Protein AF-A0A1B2G2P0-F1 (afdb_monomer_lite)

Foldseek 3Di:
DVVVVVVLVVQLVVCVLLLHRLAQDPPPRDDCVDPVSVVVNVVNLVVLVVQLVQLVCCQVPNDDDPVQNVQSVVSNVVSVVVSVVSVVCSVCSVVSNVVSVCCVPVVVVVDDPVVVVVVVVVVVVVVVVVVVVVVVVLVVLQVVLVVCVVVPAHRASHRGNPPHRPDPDPVRNVVRVVD

Structure (mmCIF, N/CA/C/O backbone):
data_AF-A0A1B2G2P0-F1
#
_entry.id   AF-A0A1B2G2P0-F1
#
loop_
_atom_site.group_PDB
_atom_site.id
_atom_site.type_symbol
_atom_site.label_atom_id
_atom_site.label_alt_id
_atom_site.label_comp_id
_atom_site.label_asym_id
_atom_site.label_entity_id
_atom_site.label_seq_id
_atom_site.pdbx_PDB_ins_code
_atom_site.Cartn_x
_atom_site.Cartn_y
_atom_site.Cartn_z
_atom_site.occupancy
_atom_site.B_iso_or_equiv
_atom_site.auth_seq_id
_atom_site.auth_comp_id
_atom_site.auth_asym_id
_atom_site.auth_atom_id
_atom_site.pdbx_PDB_model_num
ATOM 1 N N . MET A 1 1 ? -21.246 -4.312 22.030 1.00 57.69 1 MET A N 1
ATOM 2 C CA . MET A 1 1 ? -20.381 -5.517 21.779 1.00 57.69 1 MET A CA 1
ATOM 3 C C . MET A 1 1 ? -20.030 -5.865 20.312 1.00 57.69 1 MET A C 1
ATOM 5 O O . MET A 1 1 ? -18.879 -6.225 20.085 1.00 57.69 1 MET A O 1
ATOM 9 N N . LYS A 1 2 ? -20.921 -5.798 19.297 1.00 64.00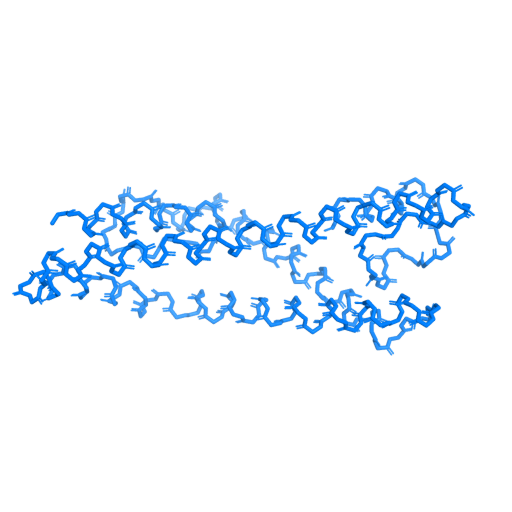 2 LYS A N 1
ATOM 10 C CA . LYS A 1 2 ? -20.535 -6.124 17.892 1.00 64.00 2 LYS A CA 1
ATOM 11 C C . LYS A 1 2 ? -19.463 -5.175 17.319 1.00 64.00 2 LYS A C 1
ATOM 13 O O . LYS A 1 2 ? -18.533 -5.638 16.667 1.00 64.00 2 LYS A O 1
ATOM 18 N N . ASN A 1 3 ? -19.547 -3.877 17.619 1.00 68.50 3 ASN A N 1
ATOM 19 C CA . ASN A 1 3 ? -18.609 -2.870 17.102 1.00 68.50 3 ASN A CA 1
ATOM 20 C C . ASN A 1 3 ? -17.206 -2.980 17.705 1.00 68.50 3 ASN A C 1
ATOM 22 O O . ASN A 1 3 ? -16.226 -2.842 16.980 1.00 68.50 3 ASN A O 1
ATOM 26 N N . TYR A 1 4 ? -17.104 -3.342 18.988 1.00 77.69 4 TYR A N 1
ATOM 27 C CA . TYR A 1 4 ? -15.831 -3.691 19.624 1.00 77.69 4 TYR A CA 1
ATOM 28 C C . TYR A 1 4 ? -15.105 -4.792 18.837 1.00 77.69 4 TYR A C 1
ATOM 30 O O . TYR A 1 4 ? -13.961 -4.612 18.430 1.00 77.69 4 TYR A O 1
ATOM 38 N N . ALA A 1 5 ? -15.792 -5.907 18.554 1.00 79.69 5 ALA A N 1
ATOM 39 C CA . ALA A 1 5 ? -15.198 -7.032 17.833 1.00 79.69 5 ALA A CA 1
ATOM 40 C C . ALA A 1 5 ? -14.785 -6.651 16.402 1.00 79.69 5 ALA A C 1
ATOM 42 O O . ALA A 1 5 ? -13.720 -7.050 15.937 1.00 79.69 5 ALA A O 1
ATOM 43 N N . ILE A 1 6 ? -15.600 -5.840 15.720 1.00 79.75 6 ILE A N 1
ATOM 44 C CA . ILE A 1 6 ? -15.315 -5.361 14.363 1.00 79.75 6 ILE A CA 1
ATOM 45 C C . ILE A 1 6 ? -14.078 -4.451 14.350 1.00 79.75 6 ILE A C 1
ATOM 47 O O . ILE A 1 6 ? -13.152 -4.689 13.575 1.00 79.75 6 ILE A O 1
ATOM 51 N N . LEU A 1 7 ? -14.035 -3.429 15.208 1.00 80.81 7 LEU A N 1
ATOM 52 C CA . LEU A 1 7 ? -12.924 -2.473 15.262 1.00 80.81 7 LEU A CA 1
ATOM 53 C C . LEU A 1 7 ? -11.620 -3.137 15.714 1.00 80.81 7 LEU A C 1
ATOM 55 O O . LEU A 1 7 ? -10.550 -2.814 15.187 1.00 80.81 7 LEU A O 1
ATOM 59 N N . LYS A 1 8 ? -11.708 -4.100 16.637 1.00 84.69 8 LYS A N 1
ATOM 60 C CA . LYS A 1 8 ? -10.571 -4.920 17.054 1.00 84.69 8 LYS A CA 1
ATOM 61 C C . LYS A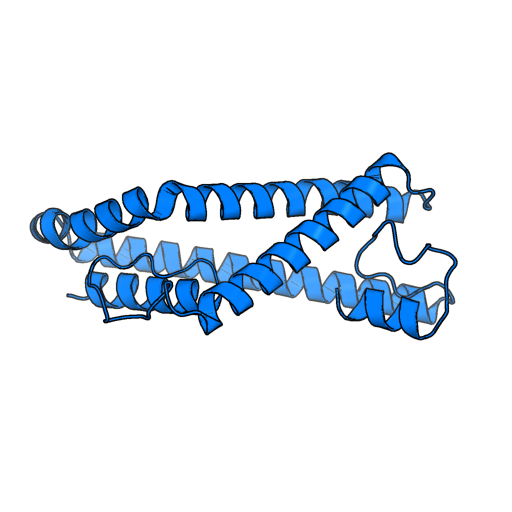 1 8 ? -10.039 -5.754 15.889 1.00 84.69 8 LYS A C 1
ATOM 63 O O . LYS A 1 8 ? -8.861 -5.640 15.568 1.00 84.69 8 LYS A O 1
ATOM 68 N N . ALA A 1 9 ? -10.904 -6.485 15.183 1.00 85.00 9 ALA A N 1
ATOM 69 C CA . ALA A 1 9 ? -10.505 -7.284 14.024 1.00 85.00 9 ALA A CA 1
ATOM 70 C C . ALA A 1 9 ? -9.883 -6.431 12.901 1.00 85.00 9 ALA A C 1
ATOM 72 O O . ALA A 1 9 ? -8.927 -6.851 12.249 1.00 85.00 9 ALA A O 1
ATOM 73 N N . PHE A 1 10 ? -10.387 -5.214 12.666 1.00 83.69 10 PHE A N 1
ATOM 74 C CA . PHE A 1 10 ? -9.754 -4.283 11.727 1.00 83.69 10 PHE A CA 1
ATOM 75 C C . PHE A 1 10 ? -8.384 -3.811 12.213 1.00 83.69 10 PHE A C 1
ATOM 77 O O . PHE A 1 10 ? -7.434 -3.802 11.434 1.00 83.69 10 PHE A O 1
ATOM 84 N N . SER A 1 11 ? -8.258 -3.463 13.493 1.00 84.00 11 SER A N 1
ATOM 85 C CA . SER A 1 11 ? -6.988 -3.032 14.084 1.00 84.00 11 SER A CA 1
ATOM 86 C C . SER A 1 11 ? -5.934 -4.149 14.064 1.00 84.00 11 SER A C 1
ATOM 88 O O . SER A 1 11 ? -4.759 -3.868 13.840 1.00 84.00 11 SER A O 1
ATOM 90 N N . GLU A 1 12 ? -6.348 -5.411 14.220 1.00 86.56 12 GLU A N 1
ATOM 91 C CA . GLU A 1 12 ? -5.488 -6.594 14.081 1.00 86.56 12 GLU A CA 1
ATOM 92 C C . GLU A 1 12 ? -4.982 -6.739 12.644 1.00 86.56 12 GLU A C 1
ATOM 94 O O . GLU A 1 12 ? -3.780 -6.861 12.414 1.00 86.56 12 GLU A O 1
ATOM 99 N N . LYS A 1 13 ? -5.878 -6.635 11.656 1.00 85.31 13 LYS A N 1
ATOM 100 C CA . LYS A 1 13 ? -5.494 -6.680 10.237 1.00 85.31 13 LYS A CA 1
ATOM 101 C C . LYS A 1 13 ? -4.542 -5.544 9.863 1.00 85.31 13 LYS A C 1
ATOM 103 O O . LYS A 1 13 ? -3.547 -5.786 9.189 1.00 85.31 13 LYS A O 1
ATOM 108 N N . ILE A 1 14 ? -4.806 -4.322 10.328 1.00 84.19 14 ILE A N 1
ATOM 109 C CA . ILE A 1 14 ? -3.940 -3.160 10.073 1.00 84.19 14 ILE A CA 1
ATOM 110 C C . ILE A 1 14 ? -2.557 -3.350 10.718 1.00 84.19 14 ILE A C 1
ATOM 112 O O . ILE A 1 14 ? -1.546 -2.970 10.124 1.00 84.19 14 ILE A O 1
ATOM 116 N N . PHE A 1 15 ? -2.491 -3.968 11.902 1.00 85.25 15 PHE A N 1
ATOM 117 C CA . PHE A 1 15 ? -1.222 -4.285 12.555 1.00 85.25 15 PHE A CA 1
ATOM 118 C C . PHE A 1 15 ? -0.366 -5.239 11.706 1.00 85.25 15 PHE A C 1
ATOM 120 O O . PHE A 1 15 ? 0.834 -5.004 11.564 1.00 85.25 15 PHE A O 1
ATOM 127 N N . LEU A 1 16 ? -0.959 -6.253 11.067 1.00 82.50 16 LEU A N 1
ATOM 128 C CA . LEU A 1 16 ? -0.226 -7.179 10.188 1.00 82.50 16 LEU A CA 1
ATOM 129 C C . LEU A 1 16 ? 0.365 -6.488 8.947 1.00 82.50 16 LEU A C 1
ATOM 131 O O . LEU A 1 16 ? 1.460 -6.832 8.508 1.00 82.50 16 LEU A O 1
ATOM 135 N N . VAL A 1 17 ? -0.306 -5.456 8.433 1.00 79.38 17 VAL A N 1
ATOM 136 C CA . VAL A 1 17 ? 0.158 -4.661 7.278 1.00 79.38 17 VAL A CA 1
ATOM 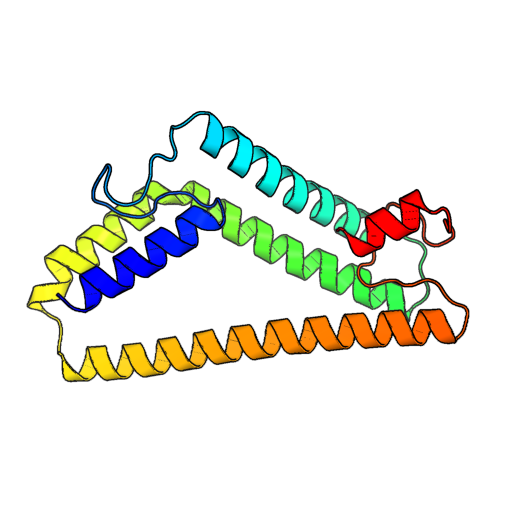137 C C . VAL A 1 17 ? 1.324 -3.716 7.642 1.00 79.38 17 VAL A C 1
ATOM 139 O O . VAL A 1 17 ? 1.888 -3.058 6.778 1.00 79.38 17 VAL A O 1
ATOM 142 N N . GLY A 1 18 ? 1.747 -3.659 8.912 1.00 78.62 18 GLY A N 1
ATOM 143 C CA . GLY A 1 18 ? 2.934 -2.904 9.345 1.00 78.62 18 GLY A CA 1
ATOM 144 C C . GLY A 1 18 ? 2.658 -1.469 9.813 1.00 78.62 18 GLY A C 1
ATOM 145 O O . GLY A 1 18 ? 3.545 -0.809 10.354 1.00 78.62 18 GLY A O 1
ATOM 146 N N . SER A 1 19 ? 1.419 -0.986 9.698 1.00 79.62 19 SER A N 1
ATOM 147 C CA . SER A 1 19 ? 1.023 0.371 10.120 1.00 79.62 19 SER A CA 1
ATOM 148 C C . SER A 1 19 ? 1.000 0.556 11.650 1.00 79.62 19 SER A C 1
ATOM 150 O O . SER A 1 19 ? 1.001 1.678 12.165 1.00 79.62 19 SER A O 1
ATOM 152 N N . GLY A 1 20 ? 1.044 -0.543 12.401 1.00 81.44 20 GLY A N 1
ATOM 153 C CA . GLY A 1 20 ? 1.077 -0.586 13.857 1.00 81.44 20 GLY A CA 1
ATOM 154 C C . GLY A 1 20 ? -0.289 -0.776 14.511 1.00 81.44 20 GLY A C 1
ATOM 155 O O . GLY A 1 20 ? -1.322 -0.870 13.862 1.00 81.44 20 GLY A O 1
ATOM 156 N N . ASN A 1 21 ? -0.284 -0.835 15.836 1.00 85.38 21 ASN A N 1
ATOM 157 C CA . ASN A 1 21 ? -1.435 -1.087 16.680 1.00 85.38 21 ASN A CA 1
ATOM 158 C C . ASN A 1 21 ? -2.192 0.223 16.937 1.00 85.38 21 ASN A C 1
ATOM 160 O O . ASN A 1 21 ? -1.760 1.069 17.727 1.00 85.38 21 ASN A O 1
ATOM 164 N N . PHE A 1 22 ? -3.337 0.381 16.279 1.00 83.44 22 PHE A N 1
ATOM 165 C CA . PHE A 1 22 ? -4.257 1.514 16.448 1.00 83.44 22 PHE A CA 1
ATOM 166 C C . PHE A 1 22 ? -5.343 1.260 17.499 1.00 83.44 22 PHE A C 1
ATOM 168 O O . PHE A 1 22 ? -6.238 2.086 17.678 1.00 83.44 22 PHE A O 1
ATOM 175 N N . TRP A 1 23 ? -5.264 0.138 18.208 1.00 86.88 23 TRP A N 1
ATOM 176 C CA . TRP A 1 23 ? -6.190 -0.187 19.275 1.00 86.88 23 TRP A CA 1
ATOM 177 C C . TRP A 1 23 ? -5.806 0.484 20.584 1.00 86.88 23 TRP A C 1
ATOM 179 O O . TRP A 1 23 ? -4.629 0.742 20.855 1.00 86.88 23 TRP A O 1
ATOM 189 N N . TYR A 1 24 ? -6.828 0.807 21.373 1.00 78.56 24 TYR A N 1
ATOM 190 C CA . TYR A 1 24 ? -6.665 1.563 22.607 1.00 78.56 24 TYR A CA 1
ATOM 191 C C . TYR A 1 24 ? -6.236 0.682 23.789 1.00 78.56 24 TYR A C 1
ATOM 193 O O . TYR A 1 24 ? -5.588 1.189 24.700 1.00 78.56 24 TYR A O 1
ATOM 201 N N . GLU A 1 25 ? -6.565 -0.616 23.789 1.00 81.69 25 GLU A N 1
ATOM 202 C CA . GLU A 1 25 ? -6.156 -1.541 24.857 1.00 81.69 25 GLU A CA 1
ATOM 203 C C . GLU A 1 25 ? -4.738 -2.037 24.597 1.00 81.69 25 GLU A C 1
ATOM 205 O O . GLU A 1 25 ? -4.463 -2.718 23.603 1.00 81.69 25 GLU A O 1
ATOM 210 N N . GLU A 1 26 ? -3.825 -1.711 25.502 1.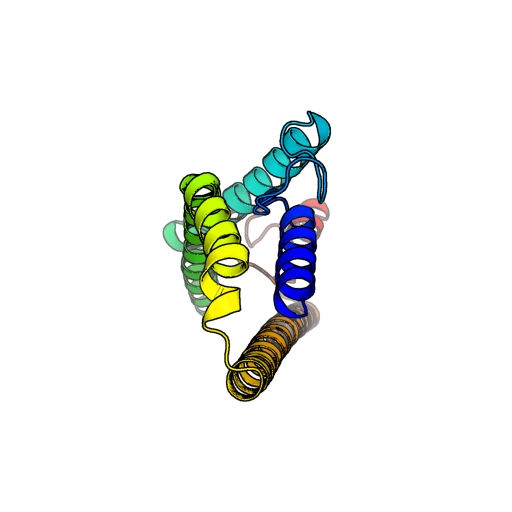00 77.88 26 GLU A N 1
ATOM 211 C CA . GLU A 1 26 ? -2.443 -2.161 25.401 1.00 77.88 26 GLU A CA 1
ATOM 212 C C . GLU A 1 26 ? -2.345 -3.688 25.557 1.00 77.88 26 GLU A C 1
ATOM 214 O O . GLU A 1 26 ? -3.083 -4.305 26.320 1.00 77.88 26 GLU A O 1
ATOM 219 N N . GLY A 1 27 ? -1.450 -4.317 24.790 1.00 74.75 27 GLY A N 1
ATOM 220 C CA . GLY A 1 27 ? -1.175 -5.757 24.883 1.00 74.75 27 GLY A CA 1
ATOM 221 C C . GLY A 1 27 ? -2.198 -6.701 24.234 1.00 74.75 27 GLY A C 1
ATOM 222 O O . GLY A 1 27 ? -1.936 -7.896 24.179 1.00 74.75 27 GLY A O 1
ATOM 223 N N . THR A 1 28 ? -3.319 -6.207 23.700 1.00 78.88 28 THR A N 1
ATOM 224 C CA . THR A 1 28 ? -4.383 -7.073 23.141 1.00 78.88 28 THR A CA 1
ATOM 225 C C . THR A 1 28 ? -4.183 -7.489 21.683 1.00 78.88 28 THR A C 1
ATOM 227 O O . THR A 1 28 ? -4.560 -8.598 21.325 1.00 78.88 28 THR A O 1
ATOM 230 N N . ILE A 1 29 ? -3.619 -6.618 20.840 1.00 80.62 29 ILE A N 1
ATOM 231 C CA . ILE A 1 29 ? -3.388 -6.900 19.408 1.00 80.62 29 ILE A CA 1
ATOM 232 C C . ILE A 1 29 ? -1.934 -7.273 19.138 1.00 80.62 29 ILE A C 1
ATOM 234 O O . ILE A 1 29 ? -1.639 -8.241 18.448 1.00 80.62 29 ILE A O 1
ATOM 238 N N . GLY A 1 30 ? -1.006 -6.477 19.662 1.00 76.62 30 GLY A N 1
ATOM 239 C CA . GLY A 1 30 ? 0.409 -6.634 19.372 1.00 76.62 30 GLY A CA 1
ATOM 240 C C . GLY A 1 30 ? 1.237 -5.474 19.901 1.00 76.62 30 GLY A C 1
ATOM 241 O O . GLY A 1 30 ? 0.718 -4.394 20.215 1.00 76.62 30 GLY A O 1
ATOM 242 N N . ASN A 1 31 ? 2.542 -5.718 20.020 1.00 79.19 31 ASN A N 1
ATOM 243 C CA . ASN A 1 31 ? 3.501 -4.750 20.532 1.00 79.19 31 ASN A CA 1
ATOM 244 C C . ASN A 1 31 ? 4.306 -4.108 19.393 1.00 79.19 31 ASN A C 1
ATOM 246 O O . ASN A 1 31 ? 5.327 -4.642 18.949 1.00 79.19 31 ASN A O 1
ATOM 250 N N . ASP A 1 32 ? 3.889 -2.910 18.988 1.00 77.69 32 ASP A N 1
ATOM 251 C CA . ASP A 1 32 ? 4.595 -2.103 17.982 1.00 77.69 32 ASP A CA 1
ATOM 252 C C . ASP A 1 32 ? 5.999 -1.680 18.400 1.00 77.69 32 ASP A C 1
ATOM 254 O O . ASP A 1 32 ? 6.827 -1.324 17.562 1.00 77.69 32 ASP A O 1
ATOM 258 N N . ASN A 1 33 ? 6.252 -1.643 19.709 1.00 79.31 33 ASN A N 1
ATOM 259 C CA . ASN A 1 33 ? 7.543 -1.248 20.247 1.00 79.31 33 ASN A CA 1
ATOM 260 C C . ASN A 1 33 ? 8.562 -2.387 20.205 1.00 79.31 33 ASN A C 1
ATOM 262 O O . ASN A 1 33 ? 9.745 -2.132 20.449 1.00 79.31 33 ASN A O 1
ATOM 266 N N . SER A 1 34 ? 8.139 -3.610 19.867 1.00 86.25 34 SER A N 1
ATOM 267 C CA . SER A 1 34 ? 9.051 -4.735 19.688 1.00 86.25 34 SER A CA 1
ATOM 268 C C . SER A 1 34 ? 10.071 -4.444 18.580 1.00 86.25 34 SER A C 1
ATOM 270 O O . SER A 1 34 ? 9.762 -3.841 17.550 1.00 86.25 34 SER A O 1
ATOM 272 N N . ARG A 1 35 ? 11.324 -4.867 18.795 1.00 84.31 35 ARG A N 1
ATOM 273 C CA . ARG A 1 35 ? 12.409 -4.647 17.823 1.00 84.31 35 ARG A CA 1
ATOM 274 C C . ARG A 1 35 ? 12.097 -5.293 16.472 1.00 84.31 35 ARG A C 1
ATOM 276 O O . ARG A 1 35 ? 12.301 -4.652 15.449 1.00 84.31 35 ARG A O 1
ATOM 283 N N . LEU A 1 36 ? 11.542 -6.507 16.481 1.00 86.12 36 LEU A N 1
ATOM 284 C CA . LEU A 1 36 ? 11.149 -7.230 15.268 1.00 86.12 36 LEU A CA 1
ATOM 285 C C . LEU A 1 36 ? 10.117 -6.449 14.450 1.00 86.12 36 LEU A C 1
ATOM 287 O O . LEU A 1 36 ? 10.295 -6.278 13.249 1.00 86.12 36 LEU A O 1
ATOM 291 N N . TYR A 1 37 ? 9.087 -5.903 15.101 1.00 85.88 37 TYR A N 1
ATOM 292 C CA . TYR A 1 37 ? 8.062 -5.131 14.406 1.00 85.88 37 TYR A CA 1
ATOM 293 C C . TYR A 1 37 ? 8.598 -3.806 13.855 1.00 85.88 37 TYR A C 1
ATOM 295 O O . TYR A 1 37 ? 8.230 -3.398 12.757 1.00 85.88 37 TYR A O 1
ATOM 303 N N . LYS A 1 38 ? 9.512 -3.143 14.577 1.00 86.25 38 LYS A N 1
ATOM 304 C CA . LYS A 1 38 ? 10.180 -1.930 14.080 1.00 86.25 38 LYS A CA 1
ATOM 305 C C . LYS A 1 38 ? 11.020 -2.204 12.837 1.00 86.25 38 LYS A C 1
ATOM 307 O O . LYS A 1 38 ? 10.970 -1.394 11.916 1.00 86.25 38 LYS A O 1
ATOM 312 N N . VAL A 1 39 ? 11.755 -3.319 12.812 1.00 88.06 39 VAL A N 1
ATOM 313 C CA . VAL A 1 39 ? 12.528 -3.744 11.636 1.00 88.06 39 VAL A CA 1
ATOM 314 C C . VAL A 1 39 ? 11.584 -4.068 10.484 1.00 88.06 39 VAL A C 1
ATOM 316 O O . VAL A 1 39 ? 11.721 -3.462 9.433 1.00 88.06 39 VAL A O 1
ATOM 319 N N . TYR A 1 40 ? 10.573 -4.914 10.703 1.00 87.44 40 TYR A N 1
ATOM 320 C CA . TYR A 1 40 ? 9.565 -5.255 9.692 1.00 87.44 40 TYR A CA 1
ATOM 321 C C . TYR A 1 40 ? 8.920 -4.011 9.070 1.00 87.44 40 TYR A C 1
ATOM 323 O O . TYR A 1 40 ? 8.941 -3.833 7.855 1.00 87.44 40 TYR A O 1
ATOM 331 N N . ARG A 1 41 ? 8.416 -3.103 9.911 1.00 86.75 41 ARG A N 1
ATOM 332 C CA . ARG A 1 41 ? 7.810 -1.843 9.477 1.00 86.75 41 ARG A CA 1
ATOM 333 C C . ARG A 1 41 ? 8.799 -0.950 8.732 1.00 86.75 41 ARG A C 1
ATOM 335 O O . ARG A 1 41 ? 8.430 -0.332 7.740 1.00 86.75 41 ARG A O 1
ATOM 342 N N . GLY A 1 42 ? 10.031 -0.852 9.232 1.00 86.88 42 GLY A N 1
ATOM 343 C CA . GLY A 1 42 ? 11.098 -0.085 8.595 1.00 86.88 42 GLY A CA 1
ATOM 344 C C . GLY A 1 42 ? 11.399 -0.614 7.198 1.00 86.88 42 GLY A C 1
ATOM 345 O O . GLY A 1 42 ? 11.365 0.153 6.247 1.00 86.88 42 GLY A O 1
ATOM 346 N N . THR A 1 43 ? 11.601 -1.924 7.057 1.00 88.06 43 THR A N 1
ATOM 347 C CA . THR A 1 43 ? 11.831 -2.578 5.764 1.00 88.06 43 THR A CA 1
ATOM 348 C C . THR A 1 43 ? 10.660 -2.360 4.811 1.00 88.06 43 THR A C 1
ATOM 350 O O . THR A 1 43 ? 10.875 -1.947 3.677 1.00 88.06 43 THR A O 1
ATOM 353 N N . LEU A 1 44 ? 9.425 -2.567 5.273 1.00 87.56 44 LEU A N 1
ATOM 354 C CA . LEU A 1 44 ? 8.222 -2.424 4.454 1.00 87.56 44 LEU A CA 1
ATOM 355 C C . LEU A 1 44 ? 8.038 -0.984 3.944 1.00 87.56 44 LEU A C 1
ATOM 357 O O . LEU A 1 44 ? 7.817 -0.777 2.755 1.00 87.56 44 LEU A O 1
ATOM 361 N N . PHE A 1 45 ? 8.190 0.025 4.809 1.00 86.69 45 PHE A N 1
ATOM 362 C CA . PHE A 1 45 ? 8.092 1.425 4.381 1.00 86.69 45 PHE A CA 1
ATOM 363 C C . PHE A 1 45 ? 9.276 1.891 3.542 1.00 86.69 45 PHE A C 1
ATOM 365 O O . PHE A 1 45 ? 9.076 2.706 2.644 1.00 86.69 45 PHE A O 1
ATOM 372 N N . SER A 1 46 ? 10.477 1.367 3.781 1.00 88.25 46 SER A N 1
ATOM 373 C CA . SER A 1 46 ? 11.623 1.632 2.912 1.00 88.25 46 SER A CA 1
ATOM 374 C C . SER A 1 46 ? 11.404 1.069 1.510 1.00 88.25 46 SER A C 1
ATOM 376 O O . SER A 1 46 ? 11.709 1.763 0.549 1.00 88.25 46 SER A O 1
ATOM 378 N N . LEU A 1 47 ? 10.838 -0.137 1.376 1.00 87.56 47 LEU A N 1
ATOM 379 C CA . LEU A 1 47 ? 10.506 -0.722 0.072 1.00 87.56 47 LEU A CA 1
ATOM 380 C C . LEU A 1 47 ? 9.468 0.124 -0.673 1.00 87.56 47 LEU A C 1
ATOM 382 O O . LEU A 1 47 ? 9.722 0.526 -1.806 1.00 87.56 47 LEU A O 1
ATOM 386 N N . TYR A 1 48 ? 8.355 0.478 -0.019 1.00 86.06 48 TYR A N 1
ATOM 387 C CA . TYR A 1 48 ? 7.337 1.342 -0.629 1.00 86.06 48 TYR A CA 1
ATOM 388 C C . TYR A 1 48 ? 7.884 2.721 -1.012 1.00 86.06 48 TYR A C 1
ATOM 390 O O . TYR A 1 48 ? 7.608 3.220 -2.102 1.00 86.06 48 TYR A O 1
ATOM 398 N N . GLY A 1 49 ? 8.672 3.339 -0.129 1.00 87.94 49 GLY A N 1
ATOM 399 C CA . GLY A 1 49 ? 9.284 4.639 -0.390 1.00 87.94 49 GLY A CA 1
ATOM 400 C C . GLY A 1 49 ? 10.279 4.583 -1.546 1.00 87.94 49 GLY A C 1
ATOM 401 O O . GLY A 1 49 ? 10.240 5.439 -2.423 1.00 87.94 49 GLY A O 1
ATOM 402 N N . PHE A 1 50 ? 11.130 3.557 -1.581 1.00 89.50 50 PHE A N 1
ATOM 403 C CA . PHE A 1 50 ? 12.105 3.364 -2.651 1.00 89.50 50 PHE A CA 1
ATOM 404 C C . PHE A 1 50 ? 11.428 3.139 -4.006 1.00 89.50 50 PHE A C 1
ATOM 406 O O . PHE A 1 50 ? 11.778 3.816 -4.968 1.00 89.50 50 PHE A O 1
ATOM 413 N N . MET A 1 51 ? 10.414 2.269 -4.067 1.00 87.94 51 MET A N 1
ATOM 414 C CA . MET A 1 51 ? 9.609 2.052 -5.274 1.00 87.94 51 MET A CA 1
ATOM 415 C C . MET A 1 51 ? 8.985 3.364 -5.765 1.00 87.94 51 MET A C 1
ATOM 417 O O . MET A 1 51 ? 9.175 3.743 -6.915 1.00 87.94 51 MET A O 1
ATOM 421 N N . THR A 1 52 ? 8.334 4.111 -4.870 1.00 89.25 52 THR A N 1
ATOM 422 C CA . THR A 1 52 ? 7.682 5.384 -5.220 1.00 89.25 52 THR A CA 1
ATOM 423 C C . THR A 1 52 ? 8.692 6.411 -5.744 1.00 89.25 52 THR A C 1
ATOM 425 O O . THR A 1 52 ? 8.411 7.132 -6.697 1.00 89.25 52 THR A O 1
ATOM 428 N N . ILE A 1 53 ? 9.895 6.479 -5.160 1.00 91.00 53 ILE A N 1
ATOM 429 C CA . ILE A 1 53 ? 10.966 7.356 -5.657 1.00 91.00 53 ILE A CA 1
ATOM 430 C C . ILE A 1 53 ? 11.374 6.950 -7.075 1.00 91.00 53 ILE A C 1
ATOM 432 O O . ILE A 1 53 ? 11.510 7.822 -7.932 1.00 91.00 53 ILE A O 1
ATOM 436 N N . LEU A 1 54 ? 11.539 5.652 -7.343 1.00 89.06 54 LEU A N 1
ATOM 437 C CA . LEU A 1 54 ? 11.882 5.171 -8.681 1.00 89.06 54 LEU A CA 1
ATOM 438 C C . LEU A 1 54 ? 10.793 5.478 -9.713 1.00 89.06 54 LEU A C 1
ATOM 440 O O . LEU A 1 54 ? 11.124 5.767 -10.860 1.00 89.06 54 LEU A O 1
ATOM 444 N N . GLU A 1 55 ? 9.521 5.444 -9.329 1.00 88.69 55 GLU A N 1
ATOM 445 C CA . GLU A 1 55 ? 8.405 5.821 -10.204 1.00 88.69 55 GLU A CA 1
ATOM 446 C C . GLU A 1 55 ? 8.369 7.325 -10.475 1.00 88.69 55 GLU A C 1
ATOM 448 O O . GLU A 1 55 ? 8.200 7.744 -11.616 1.00 88.69 55 GLU A O 1
ATOM 453 N N . ILE A 1 56 ? 8.596 8.156 -9.452 1.00 91.06 56 ILE A N 1
ATOM 454 C CA . ILE A 1 56 ? 8.724 9.609 -9.632 1.00 91.06 56 ILE A CA 1
ATOM 455 C C . ILE A 1 56 ? 9.897 9.917 -10.568 1.00 91.06 56 ILE A C 1
ATOM 457 O O . ILE A 1 56 ? 9.768 10.736 -11.476 1.00 91.06 56 ILE A O 1
ATOM 461 N N . MET A 1 57 ? 11.036 9.247 -10.384 1.00 89.69 57 MET A N 1
ATOM 462 C CA . MET A 1 57 ? 12.185 9.394 -11.275 1.00 89.69 57 MET A CA 1
ATOM 463 C C . MET A 1 57 ? 11.870 8.921 -12.698 1.00 89.69 57 MET A C 1
ATOM 465 O O . MET A 1 57 ? 12.285 9.582 -13.644 1.00 89.69 57 MET A O 1
ATOM 469 N N . ALA A 1 58 ? 11.104 7.840 -12.867 1.00 87.31 58 ALA A N 1
ATOM 470 C CA . ALA A 1 58 ? 10.632 7.393 -14.177 1.00 87.31 58 ALA A CA 1
ATOM 471 C C . ALA A 1 58 ? 9.726 8.439 -14.836 1.00 87.31 58 ALA A C 1
ATOM 473 O O . ALA A 1 58 ? 9.905 8.749 -16.009 1.00 87.31 58 ALA A O 1
ATOM 474 N N . ALA A 1 59 ? 8.798 9.030 -14.088 1.00 88.88 59 ALA A N 1
ATOM 475 C CA . ALA A 1 59 ? 7.897 10.050 -14.611 1.00 88.88 59 ALA A CA 1
ATOM 476 C C . ALA A 1 59 ? 8.625 11.353 -15.004 1.00 88.88 59 ALA A C 1
ATOM 478 O O . ALA A 1 59 ? 8.207 12.028 -15.944 1.00 88.88 59 ALA A O 1
ATOM 479 N N . LEU A 1 60 ? 9.696 11.719 -14.288 1.00 88.75 60 LEU A N 1
ATOM 480 C CA . LEU A 1 60 ? 10.434 12.971 -14.507 1.00 88.75 60 LEU A CA 1
ATOM 481 C C . LEU A 1 60 ? 11.587 12.850 -15.509 1.00 88.75 60 LEU A C 1
ATOM 483 O O . LEU A 1 60 ? 11.821 13.781 -16.277 1.00 88.75 60 LEU A O 1
ATOM 487 N N . PHE A 1 61 ? 12.325 11.740 -15.474 1.00 87.75 61 PHE A N 1
ATOM 488 C CA . PHE A 1 61 ? 13.585 11.561 -16.206 1.00 87.75 61 PHE A CA 1
ATOM 489 C C . PHE A 1 61 ? 13.588 10.348 -17.135 1.00 87.75 61 PHE A C 1
ATOM 491 O O . PHE A 1 61 ? 14.549 10.165 -17.878 1.00 87.75 61 PHE A O 1
ATOM 498 N N . GLY A 1 62 ? 12.565 9.497 -17.071 1.00 81.25 62 GLY A N 1
ATOM 499 C CA . GLY A 1 62 ? 12.495 8.300 -17.890 1.00 81.25 62 GLY A CA 1
ATOM 500 C C . GLY A 1 62 ? 12.197 8.621 -19.350 1.00 81.25 62 GLY A C 1
ATOM 501 O O . GLY A 1 62 ? 11.300 9.411 -19.660 1.00 81.25 62 GLY A O 1
ATOM 502 N N . ASP A 1 63 ? 12.951 7.979 -20.235 1.00 82.38 63 ASP A N 1
ATOM 503 C CA . ASP A 1 63 ? 12.709 8.001 -21.671 1.00 82.38 63 ASP A CA 1
ATOM 504 C C . ASP A 1 63 ? 11.984 6.709 -22.056 1.00 82.38 63 ASP A C 1
ATOM 506 O O . ASP A 1 63 ? 12.582 5.634 -22.114 1.00 82.38 63 ASP A O 1
ATOM 510 N N . PHE A 1 64 ?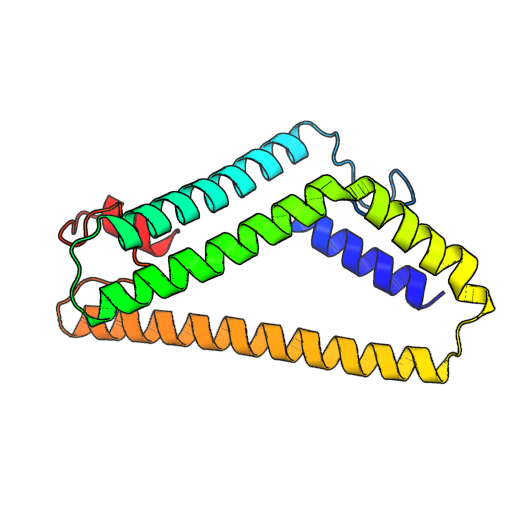 10.664 6.809 -22.209 1.00 81.62 64 PHE A N 1
ATOM 511 C CA . PHE A 1 64 ? 9.778 5.679 -22.477 1.00 81.62 64 PHE A CA 1
ATOM 512 C C . PHE A 1 64 ? 8.882 5.971 -23.686 1.00 81.62 64 PHE A C 1
ATOM 514 O O . PHE A 1 64 ? 8.541 7.137 -23.927 1.00 81.62 64 PHE A O 1
ATOM 521 N N . PRO A 1 65 ? 8.423 4.926 -24.401 1.00 81.94 65 PRO A N 1
ATOM 522 C CA . PRO A 1 65 ? 7.332 5.033 -25.367 1.00 81.94 65 PRO A CA 1
ATOM 523 C C . PRO A 1 65 ? 6.087 5.722 -24.776 1.00 81.94 65 PRO A C 1
ATOM 525 O O . PRO A 1 65 ? 5.861 5.688 -23.565 1.00 81.94 65 PRO A O 1
ATOM 528 N N . GLU A 1 66 ? 5.265 6.365 -25.615 1.00 79.75 66 GLU A N 1
ATOM 529 C CA . GLU A 1 66 ? 4.129 7.178 -25.141 1.00 79.75 66 GLU A CA 1
ATOM 530 C C . GLU A 1 66 ? 3.134 6.414 -24.254 1.00 79.75 66 GLU A C 1
ATOM 532 O O . GLU A 1 66 ? 2.577 7.001 -23.323 1.00 79.75 66 GLU A O 1
ATOM 537 N N . ASP A 1 67 ? 2.900 5.129 -24.524 1.00 76.19 67 ASP A N 1
ATOM 538 C CA . ASP A 1 67 ? 2.031 4.278 -23.711 1.00 76.19 67 ASP A CA 1
ATOM 539 C C . ASP A 1 67 ? 2.598 4.104 -22.295 1.00 76.19 67 ASP A C 1
ATOM 541 O O . ASP A 1 67 ? 1.921 4.406 -21.313 1.00 76.19 67 ASP A O 1
ATOM 545 N N . GLU A 1 68 ? 3.875 3.750 -22.179 1.00 78.62 68 GLU A N 1
ATOM 546 C CA . GLU A 1 68 ? 4.531 3.510 -20.888 1.00 78.62 68 GLU A CA 1
ATOM 547 C C . GLU A 1 68 ? 4.832 4.799 -20.118 1.00 78.62 68 GLU A C 1
ATOM 549 O O . GLU A 1 68 ? 4.832 4.820 -18.886 1.00 78.62 68 GLU A O 1
ATOM 554 N N . LYS A 1 69 ? 5.006 5.918 -20.828 1.00 83.62 69 LYS A N 1
ATOM 555 C CA . LYS A 1 69 ? 5.136 7.241 -20.212 1.00 83.62 69 LYS A CA 1
ATOM 556 C C . LYS A 1 69 ? 3.850 7.678 -19.506 1.00 83.62 69 LYS A C 1
ATOM 558 O O . LYS A 1 69 ? 3.904 8.361 -18.485 1.00 83.62 69 LYS A O 1
ATOM 563 N N . ARG A 1 70 ? 2.678 7.307 -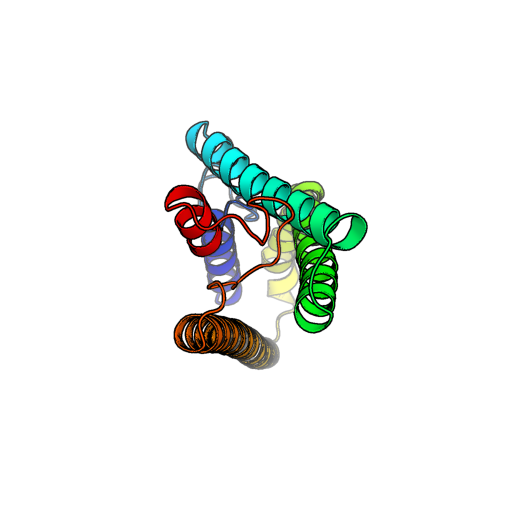20.029 1.00 84.69 70 ARG A N 1
ATOM 564 C CA . ARG A 1 70 ? 1.396 7.592 -19.359 1.00 84.69 70 ARG A CA 1
ATOM 565 C C . ARG A 1 70 ? 1.219 6.738 -18.108 1.00 84.69 70 ARG A C 1
ATOM 567 O O . ARG A 1 70 ? 0.735 7.244 -17.089 1.00 84.69 70 ARG A O 1
ATOM 574 N N . ASP A 1 71 ? 1.642 5.482 -18.173 1.00 83.56 71 ASP A N 1
ATOM 575 C CA . ASP A 1 71 ? 1.606 4.572 -17.032 1.00 83.56 71 ASP A CA 1
ATOM 576 C C . ASP A 1 71 ? 2.559 5.029 -15.920 1.00 83.56 71 ASP A C 1
ATOM 578 O O . ASP A 1 71 ? 2.146 5.094 -14.762 1.00 83.56 71 ASP A O 1
ATOM 582 N N . SER A 1 72 ? 3.780 5.469 -16.252 1.00 86.75 72 SER A N 1
ATOM 583 C CA . SER A 1 72 ? 4.748 5.961 -15.258 1.00 86.75 72 SER A CA 1
ATOM 584 C C . SER A 1 72 ? 4.230 7.162 -14.462 1.00 86.75 72 SER A C 1
ATOM 586 O O . SER A 1 72 ? 4.338 7.187 -13.235 1.00 86.75 72 SER A O 1
ATOM 588 N N . VAL A 1 73 ? 3.587 8.131 -15.125 1.00 88.75 73 VAL A N 1
ATOM 589 C CA . VAL A 1 73 ? 2.966 9.287 -14.457 1.00 88.75 73 VAL A CA 1
ATOM 590 C C . VAL A 1 73 ? 1.805 8.848 -13.562 1.00 88.75 73 VAL A C 1
ATOM 592 O O . VAL A 1 73 ? 1.671 9.330 -12.434 1.00 88.75 73 VAL A O 1
ATOM 595 N N . THR A 1 74 ? 0.971 7.922 -14.041 1.00 88.31 74 THR A N 1
ATOM 596 C CA . THR A 1 74 ? -0.181 7.413 -13.282 1.00 88.31 74 THR A CA 1
ATOM 597 C C . THR A 1 74 ? 0.274 6.694 -12.011 1.00 88.31 74 THR A C 1
ATOM 599 O O . THR A 1 74 ? -0.236 6.987 -10.922 1.00 88.31 74 THR A O 1
ATOM 602 N N . PHE A 1 75 ? 1.271 5.811 -12.118 1.00 86.00 75 PHE A N 1
ATOM 603 C CA . PHE A 1 75 ? 1.841 5.105 -10.973 1.00 86.00 75 PHE A CA 1
ATOM 604 C C . PHE A 1 75 ? 2.499 6.071 -9.991 1.00 86.00 75 PHE A C 1
ATOM 606 O O . PHE A 1 75 ? 2.092 6.101 -8.829 1.00 86.00 75 PHE A O 1
ATOM 613 N N . ALA A 1 76 ? 3.372 6.964 -10.468 1.00 90.19 76 ALA A N 1
ATOM 614 C CA . ALA A 1 76 ? 4.047 7.945 -9.623 1.00 90.19 76 ALA A CA 1
ATOM 615 C C . ALA A 1 76 ? 3.062 8.779 -8.788 1.00 90.19 76 ALA A C 1
ATOM 617 O O . ALA A 1 76 ? 3.246 8.934 -7.579 1.00 90.19 76 ALA A O 1
ATOM 618 N N . VAL A 1 77 ? 1.982 9.288 -9.392 1.00 91.94 77 VAL A N 1
ATOM 619 C CA . VAL A 1 77 ? 0.966 10.067 -8.663 1.00 91.94 77 VAL A CA 1
ATOM 620 C C . VAL A 1 77 ? 0.204 9.188 -7.671 1.00 91.94 77 VAL A C 1
ATOM 622 O O . VAL A 1 77 ? 0.062 9.552 -6.500 1.00 91.94 77 VAL A O 1
ATOM 625 N N . SER A 1 78 ? -0.289 8.031 -8.116 1.00 89.19 78 SER A N 1
ATOM 626 C CA . SER A 1 78 ? -1.120 7.146 -7.295 1.00 89.19 78 SER A CA 1
ATOM 627 C C . SER A 1 78 ? -0.375 6.606 -6.067 1.00 89.19 78 SER A C 1
ATOM 629 O O . SER A 1 78 ? -0.870 6.741 -4.942 1.00 89.19 78 SER A O 1
ATOM 631 N N . HIS A 1 79 ? 0.838 6.079 -6.241 1.00 89.50 79 HIS A N 1
ATOM 632 C CA . HIS A 1 79 ? 1.641 5.527 -5.156 1.00 89.50 79 HIS A CA 1
ATOM 633 C C . HIS A 1 79 ? 2.154 6.619 -4.220 1.00 89.50 79 HIS A C 1
ATOM 635 O O . HIS A 1 79 ? 2.108 6.435 -3.002 1.00 89.50 79 HIS A O 1
ATOM 641 N N . THR A 1 80 ? 2.476 7.813 -4.731 1.00 92.31 80 THR A N 1
ATOM 642 C CA . THR A 1 80 ? 2.771 8.974 -3.874 1.00 92.31 80 THR A CA 1
ATOM 643 C C . THR A 1 80 ? 1.589 9.316 -2.965 1.00 92.31 80 THR A C 1
ATOM 645 O O . THR A 1 80 ? 1.769 9.492 -1.759 1.00 92.31 80 THR A O 1
ATOM 648 N N . ILE A 1 81 ? 0.360 9.364 -3.495 1.00 92.44 81 ILE A N 1
ATOM 649 C CA . ILE A 1 81 ? -0.843 9.629 -2.686 1.00 92.44 81 ILE A CA 1
ATOM 650 C C . ILE A 1 81 ? -1.023 8.555 -1.604 1.00 92.44 81 ILE A C 1
ATOM 652 O O . ILE A 1 81 ? -1.346 8.882 -0.456 1.00 92.44 81 ILE A O 1
ATOM 656 N N . VAL A 1 82 ? -0.820 7.280 -1.949 1.00 89.81 82 VAL A N 1
ATOM 657 C CA . VAL A 1 82 ? -0.930 6.159 -1.004 1.00 89.81 82 VAL A CA 1
ATOM 658 C C . VAL A 1 82 ? 0.124 6.270 0.098 1.00 89.81 82 VAL A C 1
ATOM 660 O O . VAL A 1 82 ? -0.234 6.225 1.277 1.00 89.81 82 VAL A O 1
ATOM 663 N N . VAL A 1 83 ? 1.393 6.497 -0.249 1.00 89.69 83 VAL A N 1
ATOM 664 C CA . VAL A 1 83 ? 2.484 6.667 0.723 1.00 89.69 83 VAL A CA 1
ATOM 665 C C . VAL A 1 83 ? 2.212 7.850 1.650 1.00 89.69 83 VAL A C 1
ATOM 667 O O . VAL A 1 83 ? 2.297 7.703 2.870 1.00 89.69 83 VAL A O 1
ATOM 670 N N . LEU A 1 84 ? 1.792 9.000 1.115 1.00 91.06 84 LEU A N 1
ATOM 671 C CA . LEU A 1 84 ? 1.440 10.172 1.923 1.00 91.06 84 LEU A CA 1
ATOM 672 C C . LEU A 1 84 ? 0.283 9.887 2.891 1.00 91.06 84 LEU A C 1
ATOM 674 O O . LEU A 1 84 ? 0.339 10.283 4.059 1.00 91.06 84 LEU A O 1
ATOM 678 N N . LYS A 1 85 ? -0.754 9.165 2.448 1.00 89.81 85 LYS A N 1
ATOM 679 C CA . LYS A 1 85 ? -1.861 8.741 3.321 1.00 89.81 85 LYS A CA 1
ATOM 680 C C . LYS A 1 85 ? -1.375 7.823 4.437 1.00 89.81 85 LYS A C 1
ATOM 682 O O . LYS A 1 85 ? -1.768 8.018 5.588 1.00 89.81 85 LYS A O 1
ATOM 687 N N . ILE A 1 86 ? -0.513 6.857 4.128 1.00 87.50 86 ILE A N 1
ATOM 688 C CA . ILE A 1 86 ? 0.046 5.950 5.134 1.00 87.50 86 ILE A CA 1
ATOM 689 C C . ILE A 1 86 ? 0.881 6.730 6.157 1.00 87.50 86 ILE A C 1
ATOM 691 O O . ILE A 1 86 ? 0.684 6.562 7.362 1.00 87.50 86 ILE A O 1
ATOM 695 N N . LEU A 1 87 ? 1.747 7.641 5.703 1.00 88.25 87 LEU A N 1
ATOM 696 C CA . LEU A 1 87 ? 2.538 8.508 6.581 1.00 88.25 87 LEU A CA 1
ATOM 697 C C . LEU A 1 87 ? 1.650 9.374 7.480 1.00 88.25 87 LEU A C 1
ATOM 699 O O . LEU A 1 87 ? 1.921 9.496 8.678 1.00 88.25 87 LEU A O 1
ATOM 703 N N . SER A 1 88 ? 0.562 9.924 6.938 1.00 89.50 88 SER A N 1
ATOM 704 C CA . SER A 1 88 ? -0.421 10.692 7.706 1.00 89.50 88 SER A CA 1
ATOM 705 C C . SER A 1 88 ? -1.080 9.845 8.802 1.00 89.50 88 SER A C 1
ATOM 707 O O . SER A 1 88 ? -1.131 10.266 9.960 1.00 89.50 88 SER A O 1
ATOM 709 N N . ILE A 1 89 ? -1.510 8.619 8.483 1.00 88.06 89 ILE A N 1
ATOM 710 C CA . ILE A 1 89 ? -2.116 7.681 9.446 1.00 88.06 89 ILE A CA 1
ATOM 711 C C . ILE A 1 89 ? -1.128 7.317 10.561 1.00 88.06 89 ILE A C 1
ATOM 713 O O . ILE A 1 89 ? -1.474 7.367 11.744 1.00 88.06 89 ILE A O 1
ATOM 717 N N . VAL A 1 90 ? 0.114 6.977 10.205 1.00 86.06 90 VAL A N 1
ATOM 718 C CA . VAL A 1 90 ? 1.150 6.589 11.173 1.00 86.06 90 VAL A CA 1
ATOM 719 C C . VAL A 1 90 ? 1.523 7.764 12.080 1.00 86.06 90 VAL A C 1
ATOM 721 O O . VAL A 1 90 ? 1.660 7.581 13.292 1.00 86.06 90 VAL A O 1
ATOM 724 N N . SER A 1 91 ? 1.623 8.975 11.527 1.00 87.88 91 SER A N 1
ATOM 725 C CA . SER A 1 91 ? 1.938 10.191 12.290 1.00 87.88 91 SER A CA 1
ATOM 726 C C . SER A 1 91 ? 0.820 10.564 13.269 1.00 87.88 91 SER A C 1
ATOM 728 O O . SER A 1 91 ? 1.087 10.969 14.399 1.00 87.88 91 SER A O 1
ATOM 730 N N . ASN A 1 92 ? -0.441 10.339 12.885 1.00 90.56 92 ASN A N 1
ATOM 731 C CA . ASN A 1 92 ? -1.625 10.648 13.695 1.00 90.56 92 ASN A CA 1
ATOM 732 C C . ASN A 1 92 ? -2.131 9.464 14.536 1.00 90.56 92 ASN A C 1
ATOM 734 O O . ASN A 1 92 ? -3.255 9.465 15.041 1.00 90.56 92 ASN A O 1
ATOM 738 N N . LYS A 1 93 ? -1.301 8.445 14.750 1.00 86.56 93 LYS A N 1
ATOM 739 C CA . LYS A 1 93 ? -1.688 7.210 15.439 1.00 86.56 93 LYS A CA 1
ATOM 740 C C . LYS A 1 93 ? -2.298 7.406 16.829 1.00 86.56 93 LYS A C 1
ATOM 742 O O . LYS A 1 93 ? -3.238 6.699 17.191 1.00 86.56 93 LYS A O 1
ATOM 747 N N . LYS A 1 94 ? -1.771 8.347 17.620 1.00 87.62 94 LYS A N 1
ATOM 748 C CA . LYS A 1 94 ? -2.308 8.650 18.960 1.00 87.62 94 LYS A CA 1
ATOM 749 C C . LYS A 1 94 ? -3.751 9.149 18.879 1.00 87.62 94 LYS A C 1
ATOM 751 O O . LYS A 1 94 ? -4.591 8.693 19.646 1.00 87.62 94 LYS A O 1
ATOM 756 N N . LEU A 1 95 ? -4.034 10.028 17.917 1.00 89.75 95 LEU A N 1
ATOM 757 C CA . LEU A 1 95 ? -5.376 10.545 17.672 1.00 89.75 95 LEU A CA 1
ATOM 758 C C . LEU A 1 95 ? -6.330 9.415 17.271 1.00 89.75 95 LEU A C 1
ATOM 760 O O . LEU A 1 95 ? -7.401 9.291 17.853 1.00 89.75 95 LEU A O 1
ATOM 764 N N . LEU A 1 96 ? -5.910 8.536 16.356 1.00 88.44 96 LEU A N 1
ATOM 765 C CA . LEU A 1 96 ? -6.720 7.394 15.917 1.00 88.44 96 LEU A CA 1
ATOM 766 C C . LEU A 1 96 ? -7.049 6.422 17.061 1.00 88.44 96 LEU A C 1
ATOM 768 O O . LEU A 1 96 ? -8.176 5.941 17.152 1.00 88.44 96 LEU A O 1
ATOM 772 N N . ARG A 1 97 ? -6.107 6.181 17.983 1.00 88.62 97 ARG A N 1
ATOM 773 C CA . ARG A 1 97 ? -6.369 5.389 19.199 1.00 88.62 97 ARG A CA 1
ATOM 774 C C . ARG A 1 97 ? -7.440 6.024 20.083 1.00 88.62 97 ARG A C 1
ATOM 776 O O . ARG A 1 97 ? -8.332 5.323 20.552 1.00 88.62 97 ARG A O 1
ATOM 783 N N . ILE A 1 98 ? -7.358 7.338 20.297 1.00 90.38 98 ILE A N 1
ATOM 784 C CA . ILE A 1 98 ? -8.348 8.087 21.087 1.00 90.38 98 ILE A CA 1
ATOM 785 C C . ILE A 1 98 ? -9.715 8.052 20.397 1.00 90.38 98 ILE A C 1
ATOM 787 O O . ILE A 1 98 ? -10.727 7.837 21.055 1.00 90.38 98 ILE A O 1
ATOM 791 N N . MET A 1 99 ? -9.760 8.194 19.071 1.00 88.56 99 MET A N 1
ATOM 792 C CA . MET A 1 99 ? -11.005 8.077 18.311 1.00 88.56 99 MET A CA 1
ATOM 793 C C . MET A 1 99 ? -11.635 6.689 18.464 1.00 88.56 99 MET A C 1
ATOM 795 O O . MET A 1 99 ? -12.818 6.603 18.780 1.00 88.56 99 MET A O 1
ATOM 799 N N . ASN A 1 100 ? -10.852 5.613 18.328 1.00 86.94 100 ASN A N 1
ATOM 800 C CA . ASN A 1 100 ? -11.340 4.244 18.523 1.00 86.94 100 ASN A CA 1
ATOM 801 C C . ASN A 1 100 ? -11.872 4.021 19.947 1.00 86.94 100 ASN A C 1
ATOM 803 O O . ASN A 1 100 ? -12.937 3.433 20.122 1.00 86.94 100 ASN A O 1
ATOM 807 N N . LEU A 1 101 ? -11.167 4.534 20.962 1.00 86.94 101 LEU A N 1
ATOM 808 C CA . LEU A 1 101 ? -11.623 4.508 22.354 1.00 86.94 101 LEU A CA 1
ATOM 809 C C . LEU A 1 101 ? -12.971 5.223 22.519 1.00 86.94 101 LEU A C 1
ATOM 811 O O . LEU A 1 101 ? -13.881 4.678 23.140 1.00 86.94 101 LEU A O 1
ATOM 815 N N . ASN A 1 102 ? -13.098 6.430 21.966 1.00 86.75 102 ASN A N 1
ATOM 816 C CA . ASN A 1 102 ? -14.311 7.237 22.068 1.00 86.75 102 ASN A CA 1
ATOM 817 C C . ASN A 1 102 ? -15.488 6.574 21.344 1.00 86.75 102 ASN A C 1
ATOM 819 O O . ASN A 1 102 ? -16.593 6.560 21.878 1.00 86.75 102 ASN A O 1
ATOM 823 N N . MET A 1 103 ? -15.255 5.969 20.175 1.00 82.88 103 MET A N 1
ATOM 824 C CA . MET A 1 103 ? -16.287 5.212 19.459 1.00 82.88 103 MET A CA 1
ATOM 825 C C . MET A 1 103 ? -16.806 4.039 20.292 1.00 82.88 103 MET A C 1
ATOM 827 O O . MET A 1 103 ? -18.011 3.835 20.357 1.00 82.88 103 MET A O 1
ATOM 831 N N . VAL A 1 104 ? -15.921 3.307 20.975 1.00 82.44 104 VAL A N 1
ATOM 832 C CA . VAL A 1 104 ? -16.324 2.161 21.801 1.00 82.44 104 VAL A CA 1
ATOM 833 C C . VAL A 1 104 ? -16.991 2.596 23.107 1.00 82.44 104 VAL A C 1
ATOM 835 O O . VAL A 1 104 ? -18.006 2.025 23.476 1.00 82.44 104 VAL A O 1
ATOM 838 N N . LYS A 1 105 ? -16.442 3.587 23.821 1.00 81.94 105 LYS A N 1
ATOM 839 C CA . LYS A 1 105 ? -16.914 3.944 25.172 1.00 81.94 105 LYS A CA 1
ATOM 840 C C . LYS A 1 105 ? -18.052 4.958 25.198 1.00 81.94 105 LYS A C 1
ATOM 842 O O . LYS A 1 105 ? -18.910 4.878 26.066 1.00 81.94 105 LYS A O 1
ATOM 847 N N . ILE A 1 106 ? -18.014 5.945 24.307 1.00 78.12 106 ILE A N 1
ATOM 848 C CA . ILE A 1 106 ? -18.977 7.056 24.283 1.00 78.12 106 ILE A CA 1
ATOM 849 C C . ILE A 1 106 ? -20.062 6.770 23.244 1.00 78.12 106 ILE A C 1
ATOM 851 O O . ILE A 1 106 ? -21.234 7.045 23.481 1.00 78.12 106 ILE A O 1
ATOM 855 N N . GLY A 1 107 ? -19.680 6.175 22.109 1.00 72.12 107 GLY A N 1
ATOM 856 C CA . GLY A 1 107 ? -20.607 5.821 21.037 1.00 72.12 107 GLY A CA 1
ATOM 857 C C . GLY A 1 107 ? -21.636 4.766 21.443 1.00 72.12 107 GLY A C 1
ATOM 858 O O . GLY A 1 107 ? -22.789 4.891 21.048 1.00 72.12 107 GLY A O 1
ATOM 859 N N . GLU A 1 108 ? -21.269 3.789 22.284 1.00 74.62 108 GLU A N 1
ATOM 860 C CA . GLU A 1 108 ? -22.141 2.648 22.624 1.00 74.62 108 GLU A CA 1
ATOM 861 C C . GLU A 1 108 ? -23.495 3.071 23.220 1.00 74.62 108 GLU A C 1
ATOM 863 O O . GLU A 1 108 ? -24.516 2.466 22.904 1.00 74.62 108 GLU A O 1
ATOM 868 N N . ALA A 1 109 ? -23.544 4.151 24.009 1.00 75.81 109 ALA A N 1
ATOM 869 C CA . ALA A 1 109 ? -24.792 4.657 24.591 1.00 75.81 109 ALA A CA 1
ATOM 870 C C . ALA A 1 109 ? -25.742 5.307 23.564 1.00 75.81 109 ALA A C 1
ATOM 872 O O . ALA A 1 109 ? -26.928 5.485 23.842 1.00 75.81 109 ALA A O 1
ATOM 873 N N . HIS A 1 110 ? -25.230 5.672 22.387 1.00 76.25 110 HIS A N 1
ATOM 874 C CA . HIS A 1 110 ? -25.952 6.391 21.335 1.00 76.25 110 HIS A CA 1
ATOM 875 C C . HIS A 1 110 ? -26.093 5.570 20.041 1.00 76.25 110 HIS A C 1
ATOM 877 O O . HIS A 1 110 ? -26.526 6.096 19.015 1.00 76.25 110 HIS A O 1
ATOM 883 N N . GLU A 1 111 ? -25.728 4.286 20.065 1.00 76.31 111 GLU A N 1
ATOM 884 C CA . GLU A 1 111 ? -25.779 3.403 18.901 1.00 76.31 111 GLU A CA 1
ATOM 885 C C . GLU A 1 111 ? -27.182 2.811 18.685 1.00 76.31 111 GLU A C 1
ATOM 887 O O . GLU A 1 111 ? -27.654 1.965 19.445 1.00 76.31 111 GLU A O 1
ATOM 892 N N . ASP A 1 112 ? -27.831 3.185 17.579 1.00 82.81 112 ASP A N 1
ATOM 893 C CA . ASP A 1 112 ? -28.990 2.449 17.066 1.00 82.81 112 ASP A CA 1
ATOM 894 C C . ASP A 1 112 ? -28.513 1.173 16.356 1.00 82.81 112 ASP A C 1
ATOM 896 O O . ASP A 1 112 ? -27.830 1.214 15.327 1.00 82.81 112 ASP A O 1
ATOM 900 N N . SER A 1 113 ? -28.908 0.019 16.894 1.00 80.62 113 SER A N 1
ATOM 901 C CA . SER A 1 113 ? -28.536 -1.296 16.366 1.00 80.62 113 SER A CA 1
ATOM 902 C C . SER A 1 113 ? -28.938 -1.502 14.902 1.00 80.62 113 SER A C 1
ATOM 904 O O . SER A 1 113 ? -28.179 -2.125 14.156 1.00 80.62 113 SER A O 1
ATOM 906 N N . LYS A 1 114 ? -30.094 -0.978 14.466 1.00 83.06 114 LYS A N 1
ATOM 907 C CA . LYS A 1 114 ? -30.543 -1.108 13.069 1.00 83.06 114 LYS A CA 1
ATOM 908 C C . LYS A 1 114 ? -29.685 -0.258 12.139 1.00 83.06 114 LYS A C 1
ATOM 910 O O . LYS A 1 114 ? -29.227 -0.751 11.108 1.00 83.06 114 LYS A O 1
ATOM 915 N N . LEU A 1 115 ? -29.409 0.984 12.538 1.00 85.06 115 LEU A N 1
ATOM 916 C CA . LEU A 1 115 ? -28.548 1.889 11.779 1.00 85.06 115 LEU A CA 1
ATOM 917 C C . LEU A 1 115 ? -27.122 1.333 11.664 1.00 85.06 115 LEU A C 1
ATOM 919 O O . LEU A 1 115 ? -26.538 1.346 10.582 1.00 85.06 115 LEU A O 1
ATOM 923 N N . MET A 1 116 ? -26.565 0.796 12.752 1.00 82.19 116 MET A N 1
ATOM 924 C CA . MET A 1 116 ? -25.218 0.218 12.748 1.00 82.19 116 MET A CA 1
ATOM 925 C C . MET A 1 116 ? -25.111 -1.010 11.842 1.00 82.19 116 MET A C 1
ATOM 927 O O . MET A 1 116 ? -24.110 -1.170 11.141 1.00 82.19 116 MET A O 1
ATOM 931 N N . GLU A 1 117 ? -26.142 -1.857 11.795 1.00 84.81 117 GLU A N 1
ATOM 932 C CA . GLU A 1 117 ? -26.174 -2.989 10.868 1.00 84.81 117 GLU A CA 1
ATOM 933 C C . GLU A 1 117 ? -26.207 -2.529 9.403 1.00 84.81 117 GLU A C 1
ATOM 935 O O . GLU A 1 117 ? -25.480 -3.070 8.564 1.00 84.81 117 GLU A O 1
ATOM 940 N N . GLU A 1 118 ? -27.005 -1.508 9.092 1.00 88.44 118 GLU A N 1
ATOM 941 C CA . GLU A 1 118 ? -27.076 -0.926 7.752 1.00 88.44 118 GLU A CA 1
ATOM 942 C C . GLU A 1 118 ? -25.727 -0.327 7.329 1.00 88.44 118 GLU A C 1
ATOM 944 O O . GLU A 1 118 ? -25.194 -0.666 6.268 1.00 88.44 118 GLU A O 1
ATOM 949 N N . LYS A 1 119 ? -25.112 0.498 8.188 1.00 86.31 119 LYS A N 1
ATOM 950 C CA . LYS A 1 119 ? -23.795 1.091 7.914 1.00 86.31 119 LYS A CA 1
ATOM 951 C C . LYS A 1 119 ? -22.709 0.032 7.773 1.00 86.31 119 LYS A C 1
ATOM 953 O O . LYS A 1 119 ? -21.858 0.160 6.893 1.00 86.31 119 LYS A O 1
ATOM 958 N N . TYR A 1 120 ? -22.760 -1.040 8.561 1.00 85.81 120 TYR A N 1
ATOM 959 C CA . TYR A 1 120 ? -21.829 -2.155 8.422 1.00 85.81 120 TYR A CA 1
ATOM 960 C C . TYR A 1 120 ? -21.975 -2.871 7.072 1.00 85.81 120 TYR A C 1
ATOM 962 O O . TYR A 1 120 ? -20.967 -3.171 6.430 1.00 85.81 120 TYR A O 1
ATOM 970 N N . LYS A 1 121 ? -23.206 -3.111 6.596 1.00 88.31 121 LYS A N 1
ATOM 971 C CA . LYS A 1 121 ? -23.451 -3.709 5.270 1.00 88.31 121 LYS A CA 1
ATOM 972 C C . LYS A 1 121 ? -22.924 -2.823 4.142 1.00 88.31 121 LYS A C 1
ATOM 974 O O . LYS A 1 121 ? -22.261 -3.334 3.237 1.00 88.31 121 LYS A O 1
ATOM 979 N N . ILE A 1 122 ? -23.156 -1.512 4.222 1.00 90.81 122 ILE A N 1
ATOM 980 C CA . ILE A 1 122 ? -22.641 -0.538 3.247 1.00 90.81 122 ILE A CA 1
ATOM 981 C C . ILE A 1 122 ? -21.108 -0.542 3.249 1.00 90.81 122 ILE A C 1
ATOM 983 O O . ILE A 1 122 ? -20.492 -0.709 2.198 1.00 90.81 122 ILE A O 1
ATOM 987 N N . LEU A 1 123 ? -20.482 -0.442 4.428 1.00 88.88 123 LEU A N 1
ATOM 988 C CA . LEU A 1 123 ? -19.025 -0.489 4.575 1.00 88.88 123 LEU A CA 1
ATOM 989 C C . LEU A 1 123 ? -18.448 -1.779 3.985 1.00 88.88 123 LEU A C 1
ATOM 991 O O . LEU A 1 123 ? -17.518 -1.728 3.186 1.00 88.88 123 LEU A O 1
ATOM 995 N N . LYS A 1 124 ? -19.012 -2.935 4.350 1.00 88.00 124 LYS A N 1
ATOM 996 C CA . LYS A 1 124 ? -18.557 -4.244 3.870 1.00 88.00 124 LYS A CA 1
ATOM 997 C C . LYS A 1 124 ? -18.645 -4.347 2.348 1.00 88.00 124 LYS A C 1
ATOM 999 O O . LYS A 1 124 ? -17.708 -4.843 1.730 1.00 88.00 124 LYS A O 1
ATOM 1004 N N . THR A 1 125 ? -19.739 -3.868 1.758 1.00 91.38 125 THR A N 1
ATOM 1005 C CA . THR A 1 125 ? -19.945 -3.883 0.302 1.00 91.38 125 THR A CA 1
ATOM 1006 C C . THR A 1 125 ? -18.928 -2.990 -0.404 1.00 91.38 125 THR A C 1
ATOM 1008 O O . THR A 1 125 ? -18.292 -3.434 -1.354 1.00 91.38 125 THR A O 1
ATOM 1011 N N . ASN A 1 126 ? -18.697 -1.778 0.107 1.00 92.94 126 ASN A N 1
ATOM 1012 C CA . ASN A 1 126 ? -17.715 -0.851 -0.459 1.00 92.94 126 ASN A CA 1
ATOM 1013 C C . ASN A 1 126 ? -16.282 -1.387 -0.354 1.00 92.94 126 ASN A C 1
ATOM 1015 O O . ASN A 1 126 ? -15.530 -1.322 -1.321 1.00 92.94 126 ASN A O 1
ATOM 1019 N N . VAL A 1 127 ? -15.908 -1.954 0.797 1.00 88.56 127 VAL A N 1
ATOM 1020 C CA . VAL A 1 127 ? -14.580 -2.554 0.997 1.00 88.56 127 VAL A CA 1
ATOM 1021 C C . VAL A 1 127 ? -14.382 -3.752 0.068 1.00 88.56 127 VAL A C 1
ATOM 1023 O O . VAL A 1 127 ? -13.333 -3.869 -0.558 1.00 88.56 127 VAL A O 1
ATOM 1026 N N . LEU A 1 128 ? -15.385 -4.624 -0.064 1.00 91.12 128 LEU A N 1
ATOM 1027 C CA . LEU A 1 128 ? -15.316 -5.766 -0.975 1.00 91.12 128 LEU A CA 1
ATOM 1028 C C . LEU A 1 128 ? -15.212 -5.314 -2.436 1.00 91.12 128 LEU A C 1
ATOM 1030 O O . LEU A 1 128 ? -14.365 -5.822 -3.164 1.00 91.12 128 LEU A O 1
ATOM 1034 N N . GLY A 1 129 ? -16.027 -4.340 -2.845 1.00 94.38 129 GLY A N 1
ATOM 1035 C CA . GLY A 1 129 ? -15.972 -3.755 -4.184 1.00 94.38 129 GLY A CA 1
ATOM 1036 C C . GLY A 1 129 ? -14.605 -3.146 -4.488 1.00 94.38 129 GLY A C 1
ATOM 1037 O O . GLY A 1 129 ? -14.047 -3.408 -5.548 1.00 94.38 129 GLY A O 1
ATOM 1038 N N . TYR A 1 130 ? -14.021 -2.421 -3.529 1.00 90.56 130 TYR A N 1
ATOM 1039 C CA . TYR A 1 130 ? -12.665 -1.887 -3.651 1.00 90.56 130 TYR A CA 1
ATOM 1040 C C . TYR A 1 130 ? -11.630 -2.995 -3.879 1.00 90.56 130 TYR A C 1
ATOM 1042 O O . TYR A 1 130 ? -10.859 -2.911 -4.830 1.00 90.56 130 TYR A O 1
ATOM 1050 N N . PHE A 1 131 ? -11.644 -4.061 -3.069 1.00 89.31 131 PHE A N 1
ATOM 1051 C CA . PHE A 1 131 ? -10.722 -5.184 -3.261 1.00 89.31 131 PHE A CA 1
ATOM 1052 C C . PHE A 1 131 ? -10.901 -5.852 -4.624 1.00 89.31 131 PHE A C 1
ATOM 1054 O O . PHE A 1 131 ? -9.909 -6.107 -5.300 1.00 89.31 131 PHE A O 1
ATOM 1061 N N . ILE A 1 132 ? -12.143 -6.100 -5.051 1.00 93.75 132 ILE A N 1
ATOM 1062 C CA . ILE A 1 132 ? -12.421 -6.692 -6.365 1.00 93.75 132 ILE A CA 1
ATOM 1063 C C . ILE A 1 132 ? -11.829 -5.820 -7.471 1.00 93.75 132 ILE A C 1
ATOM 1065 O O . ILE A 1 132 ? -11.103 -6.340 -8.310 1.00 93.75 132 ILE A O 1
ATOM 1069 N N . ILE A 1 133 ? -12.089 -4.510 -7.451 1.00 92.94 133 ILE A N 1
ATOM 1070 C CA . ILE A 1 133 ? -11.575 -3.587 -8.470 1.00 92.94 133 ILE A CA 1
ATOM 1071 C C . ILE A 1 133 ? -10.049 -3.623 -8.495 1.00 92.94 133 ILE A C 1
ATOM 1073 O O . ILE A 1 133 ? -9.487 -3.837 -9.562 1.00 92.94 133 ILE A O 1
ATOM 1077 N N . VAL A 1 134 ? -9.391 -3.492 -7.337 1.00 87.88 134 VAL A N 1
ATOM 1078 C CA . VAL A 1 134 ? -7.924 -3.500 -7.245 1.00 87.88 134 VAL A CA 1
ATOM 1079 C C . VAL A 1 134 ? -7.347 -4.796 -7.817 1.00 87.88 134 VAL A C 1
ATOM 1081 O O . VAL A 1 134 ? -6.540 -4.744 -8.742 1.00 87.88 134 VAL A O 1
ATOM 1084 N N . TYR A 1 135 ? -7.801 -5.962 -7.349 1.00 88.50 135 TYR A N 1
ATOM 1085 C CA . TYR A 1 135 ? -7.264 -7.244 -7.817 1.00 88.50 135 TYR A CA 1
ATOM 1086 C C . TYR A 1 135 ? -7.560 -7.514 -9.295 1.00 88.50 135 TYR A C 1
ATOM 1088 O O . TYR A 1 135 ? -6.711 -8.063 -9.995 1.00 88.50 135 TYR A O 1
ATOM 1096 N N . VAL A 1 136 ? -8.731 -7.103 -9.789 1.00 92.38 136 VAL A N 1
ATOM 1097 C CA . VAL A 1 136 ? -9.075 -7.208 -11.212 1.00 92.38 136 VAL A CA 1
ATOM 1098 C C . VAL A 1 136 ? -8.179 -6.295 -12.052 1.00 92.38 136 VAL A C 1
ATOM 1100 O O . VAL A 1 136 ? -7.647 -6.746 -13.063 1.00 92.38 136 VAL A O 1
ATOM 1103 N N . THR A 1 137 ? -7.943 -5.048 -11.628 1.00 87.94 137 THR A N 1
ATOM 1104 C CA . THR A 1 137 ? -7.019 -4.143 -12.333 1.00 87.94 137 THR A CA 1
ATOM 1105 C C . THR A 1 137 ? -5.591 -4.680 -12.346 1.00 87.94 137 THR A C 1
ATOM 1107 O O . THR A 1 137 ? -4.965 -4.692 -13.401 1.00 87.94 137 THR A O 1
ATOM 1110 N N . THR A 1 138 ? -5.096 -5.221 -11.228 1.00 85.56 138 THR A N 1
ATOM 1111 C CA . THR A 1 138 ? -3.777 -5.868 -11.175 1.00 85.56 138 THR A CA 1
ATOM 1112 C C . THR A 1 138 ? -3.700 -7.065 -12.122 1.00 85.56 138 THR A C 1
ATOM 1114 O O . THR A 1 138 ? -2.715 -7.212 -12.840 1.00 85.56 138 THR A O 1
ATOM 1117 N N . ALA A 1 139 ? -4.742 -7.900 -12.184 1.00 87.62 139 ALA A N 1
ATOM 1118 C CA . ALA A 1 139 ? -4.784 -9.021 -13.119 1.00 87.62 139 ALA A CA 1
ATOM 1119 C C . ALA A 1 139 ? -4.718 -8.553 -14.582 1.00 87.62 139 ALA A C 1
ATOM 1121 O O . ALA A 1 139 ? -3.997 -9.151 -15.378 1.00 87.62 139 ALA A O 1
ATOM 1122 N N . PHE A 1 140 ? -5.410 -7.464 -14.935 1.00 88.44 140 PHE A N 1
ATOM 1123 C CA . PHE A 1 140 ? -5.325 -6.885 -16.278 1.00 88.44 140 PHE A CA 1
ATOM 1124 C C . PHE A 1 140 ? -3.927 -6.355 -16.613 1.00 88.44 140 PHE A C 1
ATOM 1126 O O . PHE A 1 140 ? -3.447 -6.642 -17.708 1.00 88.44 140 PHE A O 1
ATOM 1133 N N . TYR A 1 141 ? -3.238 -5.689 -15.679 1.00 82.94 141 TYR A N 1
ATOM 1134 C CA . TYR A 1 141 ? -1.839 -5.284 -15.875 1.00 82.94 141 TYR A CA 1
ATOM 1135 C C . TYR A 1 141 ? -0.910 -6.485 -16.101 1.00 82.94 141 TYR A C 1
ATOM 1137 O O . TYR A 1 141 ? -0.044 -6.442 -16.972 1.00 82.94 141 TYR A O 1
ATOM 1145 N N . ILE A 1 142 ? -1.119 -7.596 -15.384 1.00 83.50 142 ILE A N 1
ATOM 1146 C CA . ILE A 1 142 ? -0.360 -8.837 -15.610 1.00 83.50 142 ILE A CA 1
ATOM 1147 C C . ILE A 1 142 ? -0.645 -9.402 -17.008 1.00 83.50 142 ILE A C 1
ATOM 1149 O O . ILE A 1 142 ? 0.288 -9.784 -17.715 1.00 83.50 142 ILE A O 1
ATOM 1153 N N . PHE A 1 143 ? -1.912 -9.450 -17.434 1.00 85.81 143 PHE A N 1
ATOM 1154 C CA . PHE A 1 143 ? -2.267 -9.914 -18.778 1.00 85.81 143 PHE A CA 1
ATOM 1155 C C . PHE A 1 143 ? -1.680 -9.025 -19.875 1.00 85.81 143 PHE A C 1
ATOM 1157 O O . PHE A 1 143 ? -1.243 -9.537 -20.905 1.00 85.81 143 PHE A O 1
ATOM 1164 N N . GLU A 1 144 ? -1.631 -7.712 -19.661 1.00 82.00 144 GLU A N 1
ATOM 1165 C CA . GLU A 1 144 ? -0.983 -6.784 -20.580 1.00 82.00 144 GLU A CA 1
ATOM 1166 C C . GLU A 1 144 ? 0.534 -6.992 -20.639 1.00 82.00 144 GLU A C 1
ATOM 1168 O O . GLU A 1 144 ? 1.086 -7.084 -21.739 1.00 82.00 144 GLU A O 1
ATOM 1173 N N . GLY A 1 145 ? 1.192 -7.168 -19.491 1.00 78.69 145 GLY A N 1
ATOM 1174 C CA . GLY A 1 145 ? 2.610 -7.521 -19.430 1.00 78.69 145 GLY A CA 1
ATOM 1175 C C . GLY A 1 145 ? 2.909 -8.830 -20.168 1.00 78.69 145 GLY A C 1
ATOM 1176 O O . GLY A 1 145 ? 3.848 -8.896 -20.961 1.00 78.69 145 GLY A O 1
ATOM 1177 N N . LEU A 1 146 ? 2.075 -9.862 -19.980 1.00 82.31 146 LEU A N 1
ATOM 1178 C CA . LEU A 1 146 ? 2.198 -11.139 -20.694 1.00 82.31 146 LEU A CA 1
ATOM 1179 C C . LEU A 1 146 ? 1.996 -10.965 -22.201 1.00 82.31 146 LEU A C 1
ATOM 1181 O O . LEU A 1 146 ? 2.758 -11.519 -22.989 1.00 82.31 146 LEU A O 1
ATOM 1185 N N . ARG A 1 147 ? 0.992 -10.182 -22.611 1.00 83.94 147 ARG A N 1
ATOM 1186 C CA . ARG A 1 147 ? 0.750 -9.855 -24.020 1.00 83.94 147 ARG A CA 1
ATOM 1187 C C . ARG A 1 147 ? 2.006 -9.233 -24.631 1.00 83.94 147 ARG A C 1
ATOM 1189 O O . ARG A 1 147 ? 2.494 -9.761 -25.623 1.00 83.94 147 ARG A O 1
ATOM 1196 N N . LYS A 1 148 ? 2.548 -8.170 -24.025 1.00 77.06 148 LYS A N 1
ATOM 1197 C CA . LYS A 1 148 ? 3.782 -7.490 -24.463 1.00 77.06 148 LYS A CA 1
ATOM 1198 C C . LYS A 1 148 ? 4.951 -8.482 -24.606 1.00 77.06 148 LYS A C 1
ATOM 1200 O O . LYS A 1 148 ? 5.551 -8.570 -25.676 1.00 77.06 148 LYS A O 1
ATOM 1205 N N . PHE A 1 149 ? 5.152 -9.344 -23.608 1.00 77.94 149 PHE A N 1
ATOM 1206 C CA . PHE A 1 149 ? 6.160 -10.408 -23.651 1.00 77.94 149 PHE A CA 1
ATOM 1207 C C . PHE A 1 149 ? 6.022 -11.347 -24.865 1.00 77.94 149 PHE A C 1
ATOM 1209 O O . PHE A 1 149 ? 7.001 -11.604 -25.566 1.00 77.94 149 PHE A O 1
ATOM 1216 N N . PHE A 1 150 ? 4.810 -11.823 -25.173 1.00 79.75 150 PHE A N 1
ATOM 1217 C CA . PHE A 1 150 ? 4.581 -12.703 -26.329 1.00 79.75 150 PHE A CA 1
ATOM 1218 C C . PHE A 1 150 ? 4.745 -12.005 -27.689 1.00 79.75 150 PHE A C 1
ATOM 1220 O O . PHE A 1 150 ? 5.058 -12.677 -28.670 1.00 79.75 150 PHE A O 1
ATOM 1227 N N . TYR A 1 151 ? 4.573 -10.681 -27.760 1.00 79.75 151 TYR A N 1
ATOM 1228 C CA . TYR A 1 151 ? 4.826 -9.886 -28.971 1.00 79.75 151 TYR A CA 1
ATOM 1229 C C . TYR A 1 151 ? 6.299 -9.468 -29.135 1.00 79.75 151 TYR A C 1
ATOM 1231 O O . TYR A 1 151 ? 6.627 -8.753 -30.081 1.00 79.75 151 TYR A O 1
ATOM 1239 N N . GLY A 1 152 ? 7.194 -9.937 -28.258 1.00 67.31 152 GLY A N 1
ATOM 1240 C CA . GLY A 1 152 ? 8.636 -9.701 -28.351 1.00 67.31 152 GLY A CA 1
ATOM 1241 C C . GLY A 1 152 ? 9.128 -8.437 -27.643 1.00 67.31 152 GLY A C 1
ATOM 1242 O O . GLY A 1 152 ? 10.280 -8.058 -27.842 1.00 67.31 152 GLY A O 1
ATOM 1243 N N . THR A 1 153 ? 8.295 -7.792 -26.820 1.00 67.50 153 THR A N 1
ATOM 1244 C CA . THR A 1 153 ? 8.704 -6.676 -25.950 1.00 67.50 153 THR A CA 1
ATOM 1245 C C . THR A 1 153 ? 8.892 -7.134 -24.499 1.00 67.50 153 THR A C 1
ATOM 1247 O O . THR A 1 153 ? 8.688 -8.300 -24.161 1.00 67.50 153 THR A O 1
ATOM 1250 N N . HIS A 1 154 ? 9.362 -6.248 -23.619 1.00 67.25 154 HIS A N 1
ATOM 1251 C CA . HIS A 1 154 ? 9.681 -6.598 -22.232 1.00 67.25 154 HIS A CA 1
ATOM 1252 C C . HIS A 1 154 ? 8.419 -6.778 -21.381 1.00 67.25 154 HIS A C 1
ATOM 1254 O O . HIS A 1 154 ? 7.410 -6.102 -21.582 1.00 67.25 154 HIS A O 1
ATOM 1260 N N . PHE A 1 155 ? 8.476 -7.697 -20.411 1.00 65.00 155 PHE A N 1
ATOM 1261 C CA . PHE A 1 155 ? 7.420 -7.840 -19.410 1.00 65.00 155 PHE A CA 1
ATOM 1262 C C . PHE A 1 155 ? 7.510 -6.663 -18.434 1.00 65.00 155 PHE A C 1
ATOM 1264 O O . PHE A 1 155 ? 8.430 -6.599 -17.616 1.00 65.00 155 PHE A O 1
ATOM 1271 N N . ILE A 1 156 ? 6.576 -5.721 -18.551 1.00 63.97 156 ILE A N 1
ATOM 1272 C CA . ILE A 1 156 ? 6.528 -4.510 -17.730 1.00 63.97 156 ILE A CA 1
ATOM 1273 C C . ILE A 1 156 ? 5.164 -4.455 -17.050 1.00 63.97 156 ILE A C 1
ATOM 1275 O O . ILE A 1 156 ? 4.137 -4.281 -17.700 1.00 63.97 156 ILE A O 1
ATOM 1279 N N . THR A 1 157 ? 5.171 -4.639 -15.732 1.00 61.00 157 THR A N 1
ATOM 1280 C CA . THR A 1 157 ? 4.002 -4.480 -14.852 1.00 61.00 157 THR A CA 1
ATOM 1281 C C . THR A 1 157 ? 4.020 -3.158 -14.094 1.00 61.00 157 THR A C 1
ATOM 1283 O O . THR A 1 157 ? 2.966 -2.690 -13.676 1.00 61.00 157 THR A O 1
ATOM 1286 N N . VAL A 1 158 ? 5.201 -2.550 -13.941 1.00 62.75 158 VAL A N 1
ATOM 1287 C CA . VAL A 1 158 ? 5.424 -1.244 -13.310 1.00 62.75 158 VAL A CA 1
ATOM 1288 C C . VAL A 1 158 ? 6.550 -0.531 -14.059 1.00 62.75 158 VAL A C 1
ATOM 1290 O O . VAL A 1 158 ? 7.564 -1.149 -14.390 1.00 62.75 158 VAL A O 1
ATOM 1293 N N . VAL A 1 159 ? 6.380 0.768 -14.324 1.00 70.38 159 VAL A N 1
ATOM 1294 C CA . VAL A 1 159 ? 7.389 1.597 -15.000 1.00 70.38 159 VAL A CA 1
ATOM 1295 C C . VAL A 1 159 ? 8.213 2.350 -13.955 1.00 70.38 159 VAL A C 1
ATOM 1297 O O . VAL A 1 159 ? 7.783 3.369 -13.414 1.00 70.38 159 VAL A O 1
ATOM 1300 N N . THR A 1 160 ? 9.408 1.839 -13.664 1.00 77.44 160 THR A N 1
ATOM 1301 C CA . THR A 1 160 ? 10.365 2.421 -12.714 1.00 77.44 160 THR A CA 1
ATOM 1302 C C . THR A 1 160 ? 11.624 2.914 -13.424 1.00 77.44 160 THR A C 1
ATOM 1304 O O . THR A 1 160 ? 11.975 2.444 -14.502 1.00 77.44 160 THR A O 1
ATOM 1307 N N . TYR A 1 161 ? 12.337 3.870 -12.819 1.00 77.62 161 TYR A N 1
ATOM 1308 C CA . TYR A 1 161 ? 13.581 4.406 -13.393 1.00 77.62 161 TYR A CA 1
ATOM 1309 C C . TYR A 1 161 ? 14.707 3.361 -13.459 1.00 77.62 161 TYR A C 1
ATOM 1311 O O . TYR A 1 161 ? 15.587 3.425 -14.313 1.00 77.62 161 TYR A O 1
ATOM 1319 N N . TYR A 1 162 ? 14.683 2.393 -12.542 1.00 78.12 162 TYR A N 1
ATOM 1320 C CA . TYR A 1 162 ? 15.590 1.255 -12.521 1.00 78.12 162 TYR A CA 1
ATOM 1321 C C . TYR A 1 162 ? 14.788 -0.033 -12.295 1.00 78.12 162 TYR A C 1
ATOM 1323 O O . TYR A 1 162 ? 13.902 -0.028 -11.431 1.00 78.12 162 TYR A O 1
ATOM 1331 N N . PRO A 1 163 ? 15.106 -1.136 -12.995 1.00 68.75 163 PRO A N 1
ATOM 1332 C CA . PRO A 1 163 ? 16.106 -1.269 -14.064 1.00 68.75 163 PRO A CA 1
ATOM 1333 C C . PRO A 1 163 ? 15.695 -0.537 -15.352 1.00 68.75 163 PRO A C 1
ATOM 1335 O O . PRO A 1 163 ? 14.506 -0.432 -15.648 1.00 68.75 163 PRO A O 1
ATOM 1338 N N . SER A 1 164 ? 16.684 -0.043 -16.109 1.00 71.00 164 SER A N 1
ATOM 1339 C CA . SER A 1 164 ? 16.460 0.679 -17.376 1.00 71.00 164 SER A CA 1
ATOM 1340 C C . SER A 1 164 ? 15.572 -0.130 -18.317 1.00 71.00 164 SER A C 1
ATOM 1342 O O . SER A 1 164 ? 15.694 -1.352 -18.349 1.00 71.00 164 SER A O 1
ATOM 1344 N N . PHE A 1 165 ? 14.713 0.531 -19.097 1.00 68.38 165 PHE A N 1
ATOM 1345 C CA . PHE A 1 165 ? 13.790 -0.111 -20.040 1.00 68.38 165 PHE A CA 1
ATOM 1346 C C . PHE A 1 165 ? 14.479 -1.170 -20.920 1.00 68.38 165 PHE A C 1
ATOM 1348 O O . PHE A 1 165 ? 13.995 -2.293 -21.021 1.00 68.38 165 PHE A O 1
ATOM 1355 N N . GLU A 1 166 ? 15.654 -0.853 -21.465 1.00 69.56 166 GLU A N 1
ATOM 1356 C CA . GLU A 1 166 ? 16.406 -1.739 -22.367 1.00 69.56 166 GLU A CA 1
ATOM 1357 C C . GLU A 1 166 ? 17.128 -2.901 -21.656 1.00 69.56 166 GLU A C 1
ATOM 1359 O O . GLU A 1 166 ? 17.612 -3.835 -22.304 1.00 69.56 166 GLU A O 1
ATOM 1364 N N . ASP A 1 167 ? 17.221 -2.869 -20.322 1.00 71.81 167 ASP A N 1
ATOM 1365 C CA . ASP A 1 167 ? 17.901 -3.912 -19.557 1.00 71.81 167 ASP A CA 1
ATOM 1366 C C . ASP A 1 167 ? 17.044 -5.184 -19.505 1.00 71.81 167 ASP A C 1
ATOM 1368 O O . ASP A 1 167 ? 15.948 -5.215 -18.938 1.00 71.81 167 ASP A O 1
ATOM 1372 N N . ASN A 1 168 ? 17.574 -6.248 -20.107 1.00 70.25 168 ASN A N 1
ATOM 1373 C CA . ASN A 1 168 ? 16.950 -7.566 -20.223 1.00 70.25 168 ASN A CA 1
ATOM 1374 C C . ASN A 1 168 ? 17.636 -8.647 -19.398 1.00 70.25 168 ASN A C 1
ATOM 1376 O O . ASN A 1 168 ? 17.392 -9.842 -19.585 1.00 70.25 168 ASN A O 1
ATOM 1380 N N . THR A 1 169 ? 18.528 -8.249 -18.501 1.00 77.81 169 THR A N 1
ATOM 1381 C CA . THR A 1 169 ? 19.228 -9.198 -17.650 1.00 77.81 169 THR A CA 1
ATOM 1382 C C . THR A 1 169 ? 18.249 -9.905 -16.701 1.00 77.81 169 THR A C 1
ATOM 1384 O O . THR A 1 169 ? 17.216 -9.369 -16.294 1.00 77.81 169 THR A O 1
ATOM 1387 N N . LEU A 1 170 ? 18.570 -11.147 -16.321 1.00 74.56 170 LEU A N 1
ATOM 1388 C CA . LEU A 1 170 ? 17.781 -11.923 -15.352 1.00 74.56 170 LEU A CA 1
ATOM 1389 C C . LEU A 1 170 ? 17.496 -11.157 -14.039 1.00 74.56 170 LEU A C 1
ATOM 1391 O O . LEU A 1 170 ? 16.357 -11.218 -13.575 1.00 74.56 170 LEU A O 1
ATOM 1395 N N . PRO A 1 171 ? 18.454 -10.409 -13.450 1.00 76.19 171 PRO A N 1
ATOM 1396 C CA . PRO A 1 171 ? 18.197 -9.588 -12.268 1.00 76.19 171 PRO A CA 1
ATOM 1397 C C . PRO A 1 171 ? 17.208 -8.447 -12.523 1.00 76.19 171 PRO A C 1
ATOM 1399 O O . PRO A 1 171 ? 16.367 -8.185 -11.667 1.00 76.19 171 PRO A O 1
ATOM 1402 N N . ALA A 1 172 ? 17.274 -7.795 -13.689 1.00 72.69 172 ALA A N 1
ATOM 1403 C CA . ALA A 1 172 ? 16.347 -6.729 -14.059 1.00 72.69 172 ALA A CA 1
ATOM 1404 C C . ALA A 1 172 ? 14.910 -7.256 -14.197 1.00 72.69 172 ALA A C 1
ATOM 1406 O O . ALA A 1 172 ? 13.973 -6.685 -13.639 1.00 72.69 172 ALA A O 1
ATOM 1407 N N . ASN A 1 173 ? 14.740 -8.402 -14.857 1.00 70.56 173 ASN A N 1
ATOM 1408 C CA . ASN A 1 173 ? 13.431 -9.040 -14.988 1.00 70.56 173 ASN A CA 1
ATOM 1409 C C . ASN A 1 173 ? 12.894 -9.551 -13.646 1.00 70.56 173 ASN A C 1
ATOM 1411 O O . ASN A 1 173 ? 11.707 -9.400 -13.371 1.00 70.56 173 ASN A O 1
ATOM 1415 N N . ALA A 1 174 ? 13.753 -10.098 -12.781 1.00 74.62 174 ALA A N 1
ATOM 1416 C CA . ALA A 1 174 ? 13.352 -10.468 -11.428 1.00 74.62 174 ALA A CA 1
ATOM 1417 C C . ALA A 1 174 ? 12.887 -9.239 -10.630 1.00 74.62 174 ALA A C 1
ATOM 1419 O O . ALA A 1 174 ? 11.836 -9.295 -10.000 1.00 74.62 174 ALA A O 1
ATOM 1420 N N . PHE A 1 175 ? 13.617 -8.120 -10.697 1.00 76.62 175 PHE A N 1
ATOM 1421 C CA . PHE A 1 175 ? 13.229 -6.885 -10.014 1.00 76.62 175 PHE A CA 1
ATOM 1422 C C . PHE A 1 175 ? 11.839 -6.416 -10.458 1.00 76.62 175 PHE A C 1
ATOM 1424 O O . PHE A 1 175 ? 10.977 -6.275 -9.604 1.00 76.62 175 PHE A O 1
ATOM 1431 N N . ARG A 1 176 ? 11.581 -6.309 -11.771 1.00 71.12 176 ARG A N 1
ATOM 1432 C CA . ARG A 1 176 ? 10.271 -5.901 -12.327 1.00 71.12 176 ARG A CA 1
ATOM 1433 C C . ARG A 1 176 ? 9.095 -6.783 -11.891 1.00 71.12 176 ARG A C 1
ATOM 1435 O O . ARG A 1 176 ? 7.969 -6.306 -11.859 1.00 71.12 176 ARG A O 1
ATOM 1442 N N . ILE A 1 177 ? 9.342 -8.065 -11.607 1.00 68.62 177 ILE A N 1
ATOM 1443 C CA . ILE A 1 177 ? 8.312 -9.018 -11.163 1.00 68.62 177 ILE A CA 1
ATOM 1444 C C . ILE A 1 177 ? 8.073 -8.927 -9.648 1.00 68.62 177 ILE A C 1
ATOM 1446 O O . ILE A 1 177 ? 6.958 -9.174 -9.190 1.00 68.62 177 ILE A O 1
ATOM 1450 N N . PHE A 1 178 ? 9.116 -8.640 -8.863 1.00 67.06 178 PHE A N 1
ATOM 1451 C CA . PHE A 1 178 ? 9.061 -8.674 -7.397 1.00 67.06 178 PHE A CA 1
ATOM 1452 C C . PHE A 1 178 ? 8.811 -7.313 -6.730 1.00 67.06 178 PHE A C 1
ATOM 1454 O O . PHE A 1 178 ? 8.509 -7.298 -5.534 1.00 67.06 178 PHE A O 1
ATOM 1461 N N . THR A 1 179 ? 8.944 -6.202 -7.457 1.00 62.28 179 THR A N 1
ATOM 1462 C CA . THR A 1 179 ? 8.453 -4.871 -7.048 1.00 62.28 179 THR A CA 1
ATOM 1463 C C . THR A 1 179 ? 7.071 -4.604 -7.605 1.00 62.28 179 THR A C 1
ATOM 1465 O O . THR A 1 179 ? 6.217 -4.148 -6.817 1.00 62.28 179 THR A O 1
#

Radius of gyration: 20.65 Å; chains: 1; bounding box: 50×26×54 Å

Organism: Cnaphalocrocis medinalis (NCBI:txid437488)

Secondary structure (DSSP, 8-state):
-HHHHHHHHHHHHHHHTTS----SSTTSS--TTSHHHHHHHHHHHHHHHHHHHHHHHHHHH----HHHHHHHHHHHHHHHHHHHHHHHHHHTHHHHHHHHHHHHHTGGGG--HHHHHHHHHHHHHHHHHHHHHHHHHHHHHHHHHHHHHHTTS---SS--SSS-TT---HHHHHHHHH-

pLDDT: mean 82.56, std 7.57, range [57.69, 94.38]

Sequence (179 aa):
MKNYAILKAFSEKIFLVGSGNFWYEEGTIGNDNSRLYKVYRGTLFSLYGFMTILEIMAALFGDFPEDEKRDSVTFAVSHTIVVLKILSIVSNKKLLRIMNLNMVKIGEAHEDSKLMEEKYKILKTNVLGYFIIVYVTTAFYIFEGLRKFFYGTHFITVVTYYPSFEDNTLPANAFRIFT